Protein AF-A0A0C3PH09-F1 (afdb_monomer)

Solvent-accessible surface area (backbone atoms only — not comparable to full-atom values): 4552 Å² total; per-residue (Å²): 135,86,81,86,79,78,89,82,82,84,84,81,83,79,69,82,83,52,95,49,99,86,55,78,69,90,56,74,44,48,39,85,59,10,48,26,37,91,34,89,88,62,81,49,50,27,45,62,50,91,97,51,93,52,22,41,84,39,84,74,79,83,74,88,129

Mean predicted aligned error: 11.38 Å

Secondary structure (DSSP, 8-state):
---------------TT---TT----STTBSTTSSBSSSTT-S-B-EEPTT-S-EE--PPPPPP-

Organism: NCBI:txid870435

Sequence (65 aa):
AHTNTRYSSNVYLLFTTADRPGLIYWNGMVGHSGKNGCHMYCGAISRCKTNGKHYYPALLRPRDR

Foldseek 3Di:
DDDPDDDDDDDDDPPQPPPDPVRDDPDPLEDQFHQDDHGVPPPFGFDADVVGPGTHRDDDDDDDD

pLDDT: mean 76.39, std 8.9, range [49.44, 90.19]

Radius of gyration: 18.95 Å; Cα contacts (8 Å, |Δi|>4): 69; chains: 1; bounding box: 41×45×51 Å

Structure (mmCIF, N/CA/C/O backbone):
data_AF-A0A0C3PH09-F1
#
_entry.id   AF-A0A0C3PH09-F1
#
loop_
_atom_site.group_PDB
_atom_site.id
_atom_site.type_symbol
_atom_site.label_atom_id
_atom_site.label_alt_id
_atom_site.label_comp_id
_atom_site.label_asym_id
_atom_site.label_entity_id
_atom_site.label_seq_id
_atom_site.pdbx_PDB_ins_code
_atom_site.Cartn_x
_atom_site.Cartn_y
_atom_site.Cartn_z
_atom_site.occupancy
_atom_site.B_iso_or_equiv
_atom_site.auth_seq_id
_atom_site.auth_comp_id
_atom_site.auth_asym_id
_atom_site.auth_atom_id
_atom_site.pdbx_PDB_model_num
ATOM 1 N N . ALA A 1 1 ? -24.584 28.833 24.487 1.00 49.44 1 ALA A N 1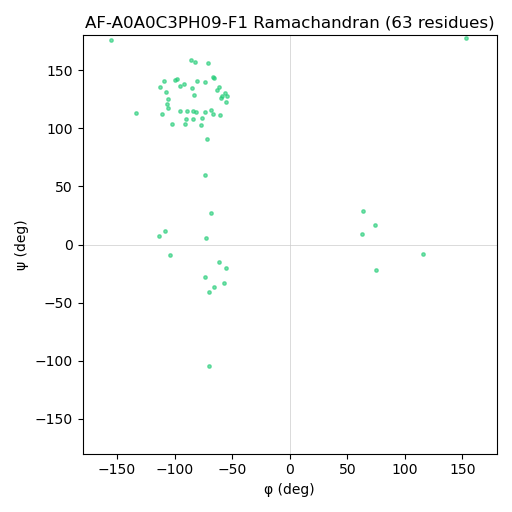
ATOM 2 C CA . ALA A 1 1 ? -23.641 27.847 25.051 1.00 49.44 1 ALA A CA 1
ATOM 3 C C . ALA A 1 1 ? -23.230 26.885 23.939 1.00 49.44 1 ALA A C 1
ATOM 5 O O . ALA A 1 1 ? -24.107 26.269 23.351 1.00 49.44 1 ALA A O 1
ATOM 6 N N . HIS A 1 2 ? -21.945 26.830 23.581 1.00 57.72 2 HIS A N 1
ATOM 7 C CA . HIS A 1 2 ? -21.435 25.977 22.501 1.00 57.72 2 HIS A CA 1
ATOM 8 C C . HIS A 1 2 ? -21.042 24.619 23.097 1.00 57.72 2 HIS A C 1
ATOM 10 O O . HIS A 1 2 ? -20.080 24.534 23.860 1.00 57.72 2 HIS A O 1
ATOM 16 N N . THR A 1 3 ? -21.815 23.571 22.827 1.00 66.94 3 THR A N 1
ATOM 17 C CA . THR A 1 3 ? -21.525 22.222 23.325 1.00 66.94 3 THR A CA 1
ATOM 18 C C . THR A 1 3 ? -20.386 21.613 22.507 1.00 66.94 3 THR A C 1
ATOM 20 O O . THR A 1 3 ? -20.536 21.288 21.333 1.00 66.94 3 THR A O 1
ATOM 23 N N . ASN A 1 4 ? -19.210 21.477 23.127 1.00 71.31 4 ASN A N 1
ATOM 24 C CA . ASN A 1 4 ? -18.055 20.804 22.536 1.00 71.31 4 ASN A CA 1
ATOM 25 C C . ASN A 1 4 ? -18.328 19.291 22.509 1.00 71.31 4 ASN A C 1
ATOM 27 O O . ASN A 1 4 ? -18.081 18.584 23.483 1.00 71.31 4 ASN A O 1
ATOM 31 N N . THR A 1 5 ? -18.905 18.799 21.417 1.00 72.81 5 THR A N 1
ATOM 32 C CA . THR A 1 5 ? -19.111 17.365 21.206 1.00 72.81 5 THR A CA 1
ATOM 33 C C . THR A 1 5 ? -17.827 16.765 20.637 1.00 72.81 5 THR A C 1
ATOM 35 O O . THR A 1 5 ? -17.438 17.023 19.501 1.00 72.81 5 THR A O 1
ATOM 38 N N . ARG A 1 6 ? -17.116 15.983 21.456 1.00 78.50 6 ARG A N 1
ATOM 39 C CA . ARG A 1 6 ? -15.931 15.232 21.022 1.00 78.50 6 ARG A CA 1
ATOM 40 C C . ARG A 1 6 ? -16.367 13.863 20.517 1.00 78.50 6 ARG A C 1
ATOM 42 O O . ARG A 1 6 ? -16.855 13.048 21.293 1.00 78.50 6 ARG A O 1
ATOM 49 N N . TYR A 1 7 ? -16.166 13.606 19.228 1.00 79.44 7 TYR A N 1
ATOM 50 C CA . TYR A 1 7 ? -16.31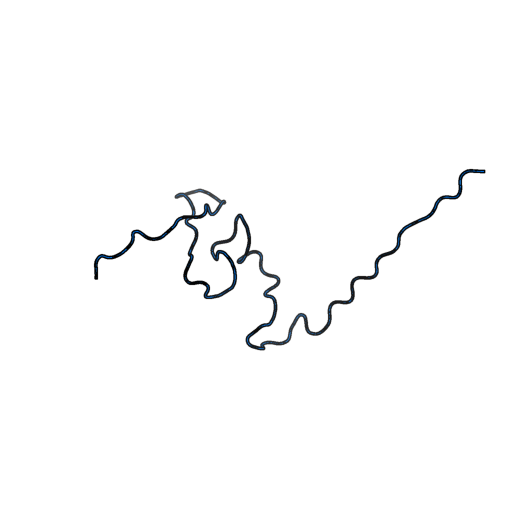0 12.267 18.667 1.00 79.44 7 TYR A CA 1
ATOM 51 C C . TYR A 1 7 ? -15.114 11.413 19.107 1.00 79.44 7 TYR A C 1
ATOM 53 O O . TYR A 1 7 ? -13.974 11.698 18.740 1.00 79.44 7 TYR A O 1
ATOM 61 N N . SER A 1 8 ? -15.364 10.392 19.926 1.00 77.62 8 SER A N 1
ATOM 62 C CA . SER A 1 8 ? -14.351 9.421 20.341 1.00 77.62 8 SER A CA 1
ATOM 63 C C . SER A 1 8 ? -14.599 8.111 19.600 1.00 77.62 8 SER A C 1
ATOM 65 O O . SER A 1 8 ? -15.655 7.502 19.749 1.00 77.62 8 SER A O 1
ATOM 67 N N . SER A 1 9 ? -13.636 7.699 18.773 1.00 81.00 9 SER A N 1
ATOM 68 C CA . SER A 1 9 ? -13.642 6.391 18.116 1.00 81.00 9 SER A CA 1
ATOM 69 C C . SER A 1 9 ? -12.521 5.543 18.705 1.00 81.00 9 SER A C 1
ATOM 71 O O . SER A 1 9 ? -11.342 5.843 18.539 1.00 81.00 9 SER A O 1
ATOM 73 N N . ASN A 1 10 ? -12.898 4.493 19.431 1.00 80.25 10 ASN A N 1
ATOM 74 C CA . ASN A 1 10 ? -11.950 3.525 19.967 1.00 80.25 10 ASN A CA 1
ATOM 75 C C . ASN A 1 10 ? -11.783 2.411 18.933 1.00 80.25 10 ASN A C 1
ATOM 77 O O . ASN A 1 10 ? -12.673 1.580 18.756 1.00 80.25 10 ASN A O 1
ATOM 81 N N . VAL A 1 11 ? -10.666 2.425 18.208 1.00 79.00 11 VAL A N 1
ATOM 82 C CA . VAL A 1 11 ? -10.342 1.367 17.245 1.00 79.00 11 VAL A CA 1
ATOM 83 C C . VAL A 1 11 ? -9.739 0.193 18.015 1.00 79.00 11 VAL A C 1
ATOM 85 O O . VAL A 1 11 ? -8.658 0.312 18.585 1.00 79.00 11 VAL A O 1
ATOM 88 N N . TYR A 1 12 ? -10.438 -0.942 18.038 1.00 79.00 12 TYR A N 1
ATOM 89 C CA . TYR A 1 12 ? -9.958 -2.172 18.668 1.00 79.00 12 TYR A CA 1
ATOM 90 C C . TYR A 1 12 ? -9.295 -3.064 17.618 1.00 79.00 12 TYR A C 1
ATOM 92 O O . TYR A 1 12 ? -9.952 -3.538 16.693 1.00 79.0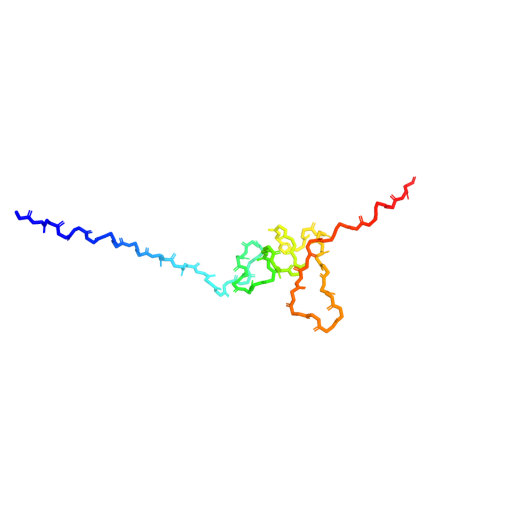0 12 TYR A O 1
ATOM 100 N N . LEU A 1 13 ? -7.989 -3.291 17.758 1.00 72.69 13 LEU A N 1
ATOM 101 C CA . LEU A 1 13 ? -7.222 -4.153 16.864 1.00 72.69 13 LEU A CA 1
ATOM 102 C C . LEU A 1 13 ? -6.993 -5.505 17.551 1.00 72.69 13 LEU A C 1
ATOM 104 O O . LEU A 1 13 ? -6.155 -5.624 18.442 1.00 72.69 13 LEU A O 1
ATOM 108 N N . LEU A 1 14 ? -7.743 -6.525 17.140 1.00 74.38 14 LEU A N 1
ATOM 109 C CA . LEU A 1 14 ? -7.608 -7.897 17.634 1.00 74.38 14 LEU A CA 1
ATOM 110 C C . LEU A 1 14 ? -6.755 -8.718 16.654 1.00 74.38 14 LEU A C 1
ATOM 112 O O . LEU A 1 14 ? -6.881 -8.557 15.443 1.00 74.38 14 LEU A O 1
ATOM 116 N N . PHE A 1 15 ? -5.909 -9.612 17.177 1.00 69.25 15 PHE A N 1
ATOM 117 C CA . PHE A 1 15 ? -5.066 -10.536 16.397 1.00 69.25 15 PHE A CA 1
ATOM 118 C C . PHE A 1 15 ? -4.005 -9.888 15.493 1.00 69.25 15 PHE A C 1
ATOM 120 O O . PHE A 1 15 ? -3.606 -10.486 14.499 1.00 69.25 15 PHE A O 1
ATOM 127 N N . THR A 1 16 ? -3.489 -8.706 15.843 1.00 66.25 16 THR A N 1
ATOM 128 C CA . THR A 1 16 ? -2.466 -7.985 15.053 1.00 66.25 16 THR A CA 1
ATOM 129 C C . THR A 1 16 ? -1.190 -8.785 14.767 1.00 66.25 16 THR A C 1
ATOM 131 O O . THR A 1 16 ? -0.472 -8.450 13.828 1.00 66.25 16 THR A O 1
ATOM 134 N N . THR A 1 17 ? -0.923 -9.835 15.546 1.00 66.31 17 THR A N 1
ATOM 135 C CA . THR A 1 17 ? 0.259 -10.703 15.454 1.00 66.31 17 THR A CA 1
ATOM 136 C C . THR A 1 17 ? -0.051 -12.146 15.036 1.00 66.31 17 THR A C 1
ATOM 138 O O . THR A 1 17 ? 0.830 -12.996 15.106 1.00 66.31 17 THR A O 1
ATOM 141 N N . ALA A 1 18 ? -1.286 -12.476 14.644 1.00 70.38 18 ALA A N 1
ATOM 142 C CA . ALA A 1 18 ? -1.644 -13.855 14.307 1.00 70.38 18 ALA A CA 1
ATOM 143 C C . ALA A 1 18 ? -1.275 -14.218 12.854 1.00 70.38 18 ALA A C 1
ATOM 145 O O . ALA A 1 18 ? -1.908 -13.726 11.928 1.00 70.38 18 ALA A O 1
ATOM 146 N N . ASP A 1 19 ? -0.342 -15.149 12.633 1.00 68.56 19 ASP A N 1
ATOM 147 C CA . ASP A 1 19 ? 0.108 -15.594 11.297 1.00 68.56 19 ASP A CA 1
ATOM 148 C C . ASP A 1 19 ? -0.909 -16.489 10.548 1.00 68.56 19 ASP A C 1
ATOM 150 O O . ASP A 1 19 ? -0.638 -17.641 10.203 1.00 68.56 19 ASP A O 1
ATOM 154 N N . ARG A 1 20 ? -2.119 -15.980 10.291 1.00 65.44 20 ARG A N 1
ATOM 155 C CA . ARG A 1 20 ? -3.139 -16.675 9.486 1.00 65.44 20 ARG A CA 1
ATOM 156 C C . ARG A 1 20 ? -3.168 -16.150 8.044 1.00 65.44 20 ARG A C 1
ATOM 158 O O . ARG A 1 20 ? -3.071 -14.939 7.844 1.00 65.44 20 ARG A O 1
ATOM 165 N N . PRO A 1 21 ? -3.368 -17.014 7.029 1.00 58.69 21 PRO A N 1
ATOM 166 C CA . PRO A 1 21 ? -3.636 -16.567 5.664 1.00 58.69 21 PRO A CA 1
ATOM 167 C C . PRO A 1 21 ? -4.930 -15.739 5.654 1.00 58.69 21 PRO A C 1
ATOM 169 O O . PRO A 1 21 ? -6.007 -16.254 5.940 1.00 58.69 21 PRO A O 1
ATOM 172 N N . GLY A 1 22 ? -4.797 -14.433 5.406 1.00 63.19 22 GLY A N 1
ATOM 173 C CA . GLY A 1 22 ? -5.872 -13.441 5.549 1.00 63.19 22 GLY A CA 1
ATOM 174 C C . GLY A 1 22 ? -5.617 -12.377 6.624 1.00 63.19 22 GLY A C 1
ATOM 175 O O . GLY A 1 22 ? -6.369 -11.405 6.690 1.00 63.19 22 GLY A O 1
ATOM 176 N N . LEU A 1 23 ? -4.558 -12.510 7.435 1.00 68.62 23 LEU A N 1
ATOM 177 C CA . LEU A 1 23 ? -4.133 -11.446 8.340 1.00 68.62 23 LEU A CA 1
ATOM 178 C C . LEU A 1 23 ? -3.696 -10.214 7.534 1.00 68.62 23 LEU A C 1
ATOM 180 O O . LEU A 1 23 ? -2.917 -10.307 6.582 1.00 68.62 23 LEU A O 1
ATOM 184 N N . ILE A 1 24 ? -4.179 -9.045 7.957 1.00 64.94 24 ILE A N 1
ATOM 185 C CA . ILE A 1 24 ? -3.711 -7.762 7.444 1.00 64.94 24 ILE A CA 1
ATOM 186 C C . ILE A 1 24 ? -2.260 -7.582 7.885 1.00 64.94 24 ILE A C 1
ATOM 188 O O . ILE A 1 24 ? -1.966 -7.408 9.067 1.00 64.94 24 ILE A O 1
ATOM 192 N N . TYR A 1 25 ? -1.345 -7.604 6.921 1.00 68.81 25 TYR A N 1
ATOM 193 C CA . TYR A 1 25 ? 0.022 -7.184 7.171 1.00 68.81 25 TYR A CA 1
ATOM 194 C C . TYR A 1 25 ? 0.035 -5.677 7.429 1.00 68.81 25 TYR A C 1
ATOM 196 O O . TYR A 1 25 ? -0.248 -4.883 6.538 1.00 68.81 25 TYR A O 1
ATOM 204 N N . TRP A 1 26 ? 0.422 -5.282 8.641 1.00 67.12 26 TRP A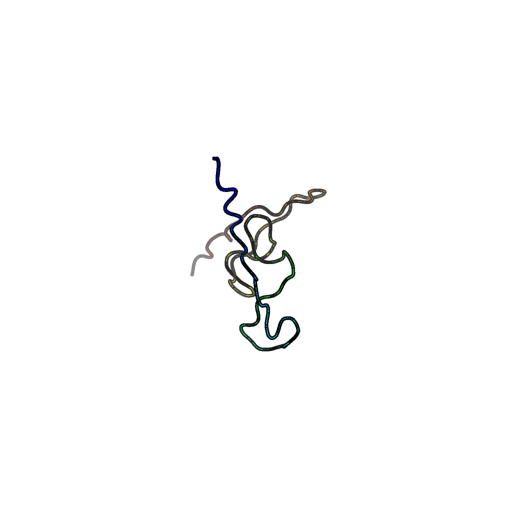 N 1
ATOM 205 C CA . TRP A 1 26 ? 0.616 -3.878 9.029 1.00 67.12 26 TRP A CA 1
ATOM 206 C C . TRP A 1 26 ? 1.868 -3.241 8.416 1.00 67.12 26 TRP A C 1
ATOM 208 O O . TRP A 1 26 ? 2.228 -2.112 8.741 1.00 67.12 26 TRP A O 1
ATOM 218 N N . ASN A 1 27 ? 2.561 -3.961 7.536 1.00 67.31 27 ASN A N 1
ATOM 219 C CA . ASN A 1 27 ? 3.646 -3.391 6.764 1.00 67.31 27 ASN A CA 1
ATOM 220 C C . ASN A 1 27 ? 3.050 -2.614 5.577 1.00 67.31 27 ASN A C 1
ATOM 222 O O . ASN A 1 27 ? 2.085 -3.037 4.947 1.00 67.31 27 ASN A O 1
ATOM 226 N N . GLY A 1 28 ? 3.625 -1.457 5.244 1.00 67.75 28 GLY A N 1
ATOM 227 C CA . GLY A 1 28 ? 3.192 -0.631 4.106 1.00 67.75 28 GLY A CA 1
ATOM 228 C C . GLY A 1 28 ? 3.477 -1.261 2.735 1.00 67.75 28 GLY A C 1
ATOM 229 O O . GLY A 1 28 ? 3.712 -0.549 1.762 1.00 67.75 28 GLY A O 1
ATOM 230 N N . MET A 1 29 ? 3.544 -2.593 2.652 1.00 73.12 29 MET A N 1
ATOM 231 C CA . MET A 1 29 ? 3.842 -3.316 1.419 1.00 73.12 29 MET A CA 1
ATOM 232 C C . MET A 1 29 ? 2.661 -3.307 0.455 1.00 73.12 29 MET A C 1
ATOM 234 O O . MET A 1 29 ? 2.896 -3.378 -0.750 1.00 73.12 29 MET A O 1
ATOM 238 N N . VAL A 1 30 ? 1.434 -3.215 0.975 1.00 73.25 30 VAL A N 1
ATOM 239 C CA . VAL A 1 30 ? 0.191 -3.098 0.206 1.00 73.25 30 VAL A CA 1
ATOM 240 C C . VAL A 1 30 ? -0.311 -1.664 0.314 1.00 73.25 30 VAL A C 1
ATOM 242 O O . VAL A 1 30 ? -0.478 -1.138 1.413 1.00 73.25 30 VAL A O 1
ATOM 245 N N . GLY A 1 31 ? -0.536 -1.017 -0.824 1.00 74.25 31 GLY A N 1
ATOM 246 C CA . GLY A 1 31 ? -1.026 0.357 -0.863 1.00 74.25 31 GLY A CA 1
ATOM 247 C C . GLY A 1 31 ? -0.601 1.087 -2.127 1.00 74.25 31 GLY A C 1
ATOM 248 O O . GLY A 1 31 ? 0.140 0.559 -2.951 1.00 74.25 31 GLY A O 1
ATOM 249 N N . HIS A 1 32 ? -1.044 2.336 -2.266 1.00 74.56 32 HIS A N 1
ATOM 250 C CA . HIS A 1 32 ? -0.811 3.134 -3.475 1.00 74.56 32 HIS A CA 1
ATOM 251 C C . HIS A 1 32 ? 0.681 3.300 -3.827 1.00 74.56 32 HIS A C 1
ATOM 253 O O . HIS A 1 32 ? 1.043 3.310 -4.999 1.00 74.56 32 HIS A O 1
ATOM 259 N N . SER A 1 33 ? 1.536 3.361 -2.800 1.00 81.06 33 SER A N 1
ATOM 260 C CA . SER A 1 33 ? 3.001 3.451 -2.917 1.00 81.06 33 SER A CA 1
ATOM 261 C C . SER A 1 33 ? 3.714 2.158 -2.501 1.00 81.06 33 SER A C 1
ATOM 263 O O . SER A 1 33 ? 4.926 2.163 -2.279 1.00 81.06 33 SER A O 1
ATOM 265 N N . GLY A 1 34 ? 2.964 1.068 -2.325 1.00 83.94 34 GLY A N 1
ATOM 266 C CA . GLY A 1 34 ? 3.482 -0.237 -1.935 1.00 83.94 34 GLY A CA 1
ATOM 267 C C . GLY A 1 34 ? 4.038 -1.008 -3.130 1.00 83.94 34 GLY A C 1
ATOM 268 O O . GLY A 1 34 ? 3.667 -0.779 -4.284 1.00 83.94 34 GLY A O 1
ATOM 269 N N . LYS A 1 35 ? 4.933 -1.961 -2.853 1.00 85.62 35 LYS A N 1
ATOM 270 C CA . LYS A 1 35 ? 5.427 -2.905 -3.867 1.00 85.62 35 LYS A CA 1
ATOM 271 C C . LYS A 1 35 ? 4.307 -3.823 -4.364 1.00 85.62 35 LYS A C 1
ATOM 273 O O . LYS A 1 35 ? 4.282 -4.176 -5.540 1.00 85.62 35 LYS A O 1
ATOM 278 N N . ASN A 1 36 ? 3.408 -4.221 -3.471 1.00 84.88 36 ASN A N 1
ATOM 279 C CA . ASN A 1 36 ? 2.277 -5.078 -3.788 1.00 84.88 36 ASN A CA 1
ATOM 280 C C . ASN A 1 36 ? 1.056 -4.195 -4.044 1.00 84.88 36 ASN A C 1
ATOM 282 O O . ASN A 1 36 ? 0.823 -3.242 -3.303 1.00 84.88 36 ASN A O 1
ATOM 286 N N . GLY A 1 37 ? 0.295 -4.513 -5.092 1.00 78.75 37 GLY A N 1
ATOM 287 C CA . GLY A 1 37 ? -0.898 -3.758 -5.466 1.00 78.75 37 GLY A CA 1
ATOM 288 C C . GLY A 1 37 ? -2.047 -3.929 -4.470 1.00 78.75 37 GLY A C 1
ATOM 289 O O . GLY A 1 37 ? -2.056 -3.331 -3.401 1.00 78.75 37 GLY A O 1
ATOM 290 N N . CYS A 1 38 ? -3.050 -4.723 -4.848 1.00 77.19 38 CYS A N 1
ATOM 291 C CA . CYS A 1 38 ? -4.319 -4.809 -4.123 1.00 77.19 38 CYS A CA 1
ATOM 292 C C . CYS A 1 38 ? -4.214 -5.505 -2.754 1.00 77.19 38 CYS A C 1
ATOM 294 O O . CYS A 1 38 ? -4.821 -5.078 -1.777 1.00 77.19 38 CYS A O 1
ATOM 296 N N . HIS A 1 39 ? -3.432 -6.580 -2.693 1.00 76.50 39 HIS A N 1
ATOM 297 C CA . HIS A 1 39 ? -3.140 -7.349 -1.490 1.00 76.50 39 HIS A CA 1
ATOM 298 C C . HIS A 1 39 ? -1.803 -8.083 -1.651 1.00 76.50 39 HIS A C 1
ATOM 300 O O . HIS A 1 39 ? -1.185 -8.090 -2.724 1.00 76.50 39 HIS A O 1
ATOM 306 N N . MET A 1 40 ? -1.377 -8.756 -0.588 1.00 77.31 40 MET A N 1
ATOM 307 C CA . MET A 1 40 ? -0.277 -9.715 -0.629 1.00 77.31 40 MET A CA 1
ATOM 308 C C . MET A 1 40 ? -0.603 -10.848 -1.604 1.00 77.31 40 MET A C 1
ATOM 310 O O . MET A 1 40 ? -1.649 -11.468 -1.476 1.00 77.31 40 MET A O 1
ATOM 314 N N . TYR A 1 41 ? 0.288 -11.116 -2.563 1.00 76.94 41 TYR A N 1
ATOM 315 C CA . TYR A 1 41 ? 0.133 -12.164 -3.590 1.00 76.94 41 TYR A CA 1
ATOM 316 C C . TYR A 1 41 ? -0.882 -11.880 -4.717 1.00 76.94 41 TYR A C 1
ATOM 318 O O . TYR A 1 41 ? -1.194 -12.777 -5.491 1.00 76.94 41 TYR A O 1
ATOM 326 N N . CYS A 1 42 ? -1.294 -10.618 -4.908 1.00 79.31 42 CYS A N 1
ATOM 327 C CA . CYS A 1 42 ? -2.209 -10.184 -5.986 1.00 79.31 42 CYS A CA 1
ATOM 328 C C . CYS A 1 42 ? -1.640 -10.437 -7.401 1.00 79.31 42 CYS A C 1
ATOM 330 O O . CYS A 1 42 ? -2.339 -10.302 -8.398 1.00 79.31 42 CYS A O 1
ATOM 332 N N . GLY A 1 43 ? -0.335 -10.713 -7.519 1.00 79.75 43 GLY A N 1
ATOM 333 C CA . GLY A 1 43 ? 0.386 -10.822 -8.793 1.00 79.75 43 GLY A CA 1
ATOM 334 C C . GLY A 1 43 ? 0.676 -9.472 -9.466 1.00 79.75 43 GLY A C 1
ATOM 335 O O . GLY A 1 43 ? 1.632 -9.360 -10.230 1.00 79.75 43 GLY A O 1
ATOM 336 N N . ALA A 1 44 ? -0.082 -8.423 -9.133 1.00 84.25 44 ALA A N 1
ATOM 337 C CA . ALA A 1 44 ? 0.190 -7.046 -9.536 1.00 84.25 44 ALA A CA 1
ATOM 338 C C . ALA A 1 44 ? 1.320 -6.436 -8.684 1.00 84.25 44 ALA A C 1
ATOM 340 O O . ALA A 1 44 ? 1.105 -6.058 -7.528 1.00 84.25 44 ALA A O 1
ATOM 341 N N . ILE A 1 45 ? 2.525 -6.356 -9.261 1.00 85.88 45 ILE A N 1
ATOM 342 C CA . ILE A 1 45 ? 3.732 -5.842 -8.599 1.00 85.88 45 ILE A CA 1
ATOM 343 C C . ILE A 1 45 ? 4.102 -4.459 -9.147 1.00 85.88 45 ILE A C 1
ATOM 345 O O . ILE A 1 45 ? 4.402 -4.302 -10.329 1.00 85.88 45 ILE A O 1
ATOM 349 N N . SER A 1 46 ? 4.140 -3.470 -8.259 1.00 87.50 46 SER A N 1
ATOM 350 C CA . SER A 1 46 ? 4.604 -2.108 -8.527 1.00 87.50 46 SER A CA 1
ATOM 351 C C . SER A 1 46 ? 6.122 -2.055 -8.726 1.00 87.50 46 SER A C 1
ATOM 353 O O . SER A 1 46 ? 6.873 -2.882 -8.200 1.00 87.50 46 SER A O 1
ATOM 355 N N . ARG A 1 47 ? 6.614 -1.037 -9.440 1.00 87.94 47 ARG A N 1
ATOM 356 C CA . ARG A 1 47 ? 8.054 -0.832 -9.672 1.00 87.94 47 ARG A CA 1
ATOM 357 C C . ARG A 1 47 ? 8.572 0.414 -8.974 1.00 87.94 47 ARG A C 1
ATOM 359 O O . ARG A 1 47 ? 7.967 1.476 -9.061 1.00 87.94 47 ARG A O 1
ATOM 366 N N . CYS A 1 48 ? 9.726 0.287 -8.325 1.00 89.31 48 CYS A N 1
ATOM 367 C CA . CYS A 1 48 ? 10.474 1.428 -7.811 1.00 89.31 48 CYS A CA 1
ATOM 368 C C . CYS A 1 48 ? 11.478 1.905 -8.865 1.00 89.31 48 CYS A C 1
ATOM 370 O O . CYS A 1 48 ? 12.130 1.090 -9.521 1.00 89.31 48 CYS A O 1
ATOM 372 N N . LYS A 1 49 ? 11.608 3.224 -9.027 1.00 88.62 49 LYS A N 1
ATOM 373 C CA . LYS A 1 49 ? 12.655 3.819 -9.868 1.00 88.62 49 LYS A CA 1
ATOM 374 C C . LYS A 1 49 ? 14.026 3.553 -9.239 1.00 88.62 49 LYS A C 1
ATOM 376 O O . LYS A 1 49 ? 14.158 3.611 -8.020 1.00 88.62 49 LYS A O 1
ATOM 381 N N . THR A 1 50 ? 15.058 3.326 -10.050 1.00 90.19 50 THR A N 1
ATOM 382 C CA . THR A 1 50 ? 16.445 3.230 -9.565 1.00 90.19 50 THR A CA 1
ATOM 383 C C . THR A 1 50 ? 16.809 4.486 -8.767 1.00 90.19 50 THR A C 1
ATOM 385 O O . THR A 1 50 ? 16.594 5.600 -9.247 1.00 90.19 50 THR A O 1
ATOM 388 N N . ASN A 1 51 ? 17.313 4.309 -7.541 1.00 89.62 51 ASN A N 1
ATOM 389 C CA . ASN A 1 51 ? 17.572 5.368 -6.547 1.00 89.62 51 ASN A CA 1
ATOM 390 C C . ASN A 1 51 ? 16.329 6.143 -6.058 1.00 89.62 51 ASN A C 1
ATOM 392 O O . ASN A 1 51 ? 16.452 7.141 -5.350 1.00 89.62 51 ASN A O 1
ATOM 396 N N . GLY A 1 52 ? 15.126 5.696 -6.415 1.00 85.62 52 GLY A N 1
ATOM 397 C CA . GLY A 1 52 ? 13.867 6.211 -5.896 1.00 85.62 52 GLY A CA 1
ATOM 398 C C . GLY A 1 52 ? 13.463 5.527 -4.589 1.00 85.62 52 GLY A C 1
ATOM 399 O O . GLY A 1 52 ? 13.895 4.420 -4.281 1.00 85.62 52 GLY A O 1
ATOM 400 N N . LYS A 1 53 ? 12.597 6.194 -3.822 1.00 85.56 53 LYS A N 1
ATOM 401 C CA . LYS A 1 53 ? 11.974 5.637 -2.606 1.00 85.56 53 LYS A CA 1
ATOM 402 C C . LYS A 1 53 ? 10.511 5.229 -2.810 1.00 85.56 53 LYS A C 1
ATOM 404 O O . LYS A 1 53 ? 9.921 4.614 -1.932 1.00 85.56 53 LYS A O 1
ATOM 409 N N . HIS A 1 54 ? 9.933 5.583 -3.957 1.00 86.19 54 HIS A N 1
ATOM 410 C CA . HIS A 1 54 ? 8.519 5.392 -4.258 1.00 86.19 54 HIS A CA 1
ATOM 411 C C . HIS A 1 54 ? 8.315 4.277 -5.277 1.00 86.19 54 HIS A C 1
ATOM 413 O O . HIS A 1 54 ? 8.942 4.275 -6.342 1.00 86.19 54 HIS A O 1
ATOM 419 N N . TYR A 1 55 ? 7.399 3.367 -4.952 1.00 88.19 55 TYR A N 1
ATOM 420 C CA . TYR A 1 55 ? 6.865 2.411 -5.908 1.00 88.19 55 TYR A CA 1
ATOM 421 C C . TYR A 1 55 ? 5.720 3.054 -6.679 1.00 88.19 55 TYR A C 1
ATOM 423 O O . TYR A 1 55 ? 4.839 3.676 -6.092 1.00 88.19 55 TYR A O 1
ATOM 431 N N . TYR A 1 56 ? 5.741 2.869 -7.991 1.00 86.12 56 TYR A N 1
ATOM 432 C CA . TYR A 1 56 ? 4.676 3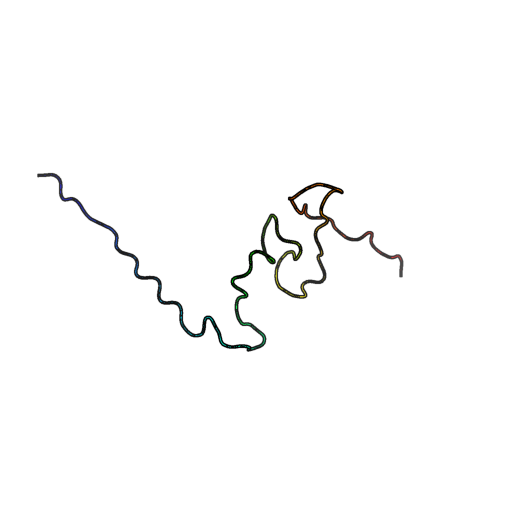.277 -8.889 1.00 86.12 56 TYR A CA 1
ATOM 433 C C . TYR A 1 56 ? 3.948 2.036 -9.407 1.00 86.12 56 TYR A C 1
ATOM 435 O O . TYR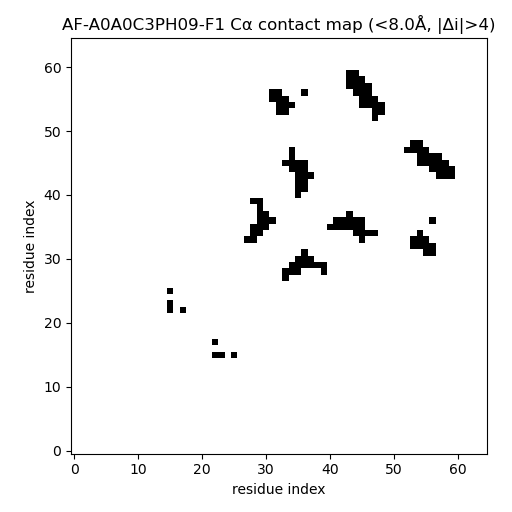 A 1 56 ? 4.616 1.03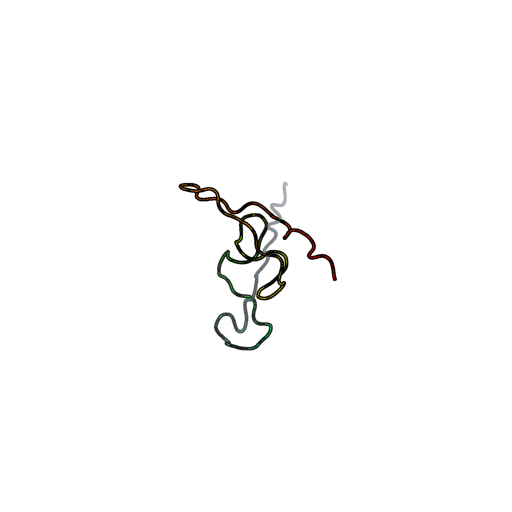8 -9.724 1.00 86.12 56 TYR A O 1
ATOM 443 N N . PR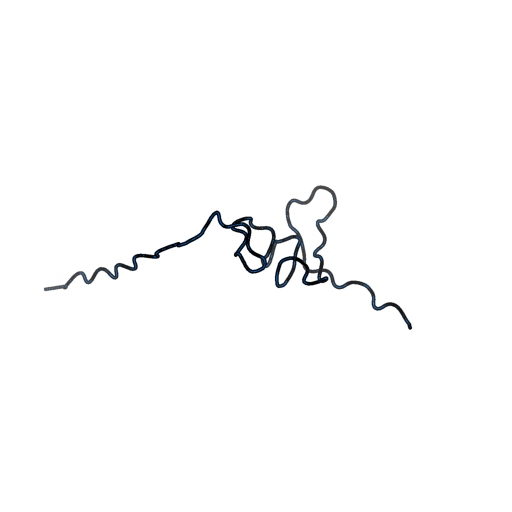O A 1 57 ? 2.611 2.081 -9.538 1.00 85.69 57 PRO A N 1
ATOM 444 C CA . PRO A 1 57 ? 1.855 1.005 -10.157 1.00 85.69 57 PRO A CA 1
ATOM 445 C C . PRO A 1 57 ? 2.401 0.733 -11.559 1.00 85.69 57 PRO A C 1
ATOM 447 O O . PRO A 1 57 ? 2.475 1.628 -12.400 1.00 85.69 57 PRO A O 1
ATOM 450 N N . ALA A 1 58 ? 2.812 -0.505 -11.806 1.00 85.56 58 ALA A N 1
ATOM 451 C CA . ALA A 1 58 ? 3.320 -0.930 -13.098 1.00 85.56 58 ALA A CA 1
ATOM 452 C C . ALA A 1 58 ? 2.647 -2.249 -13.461 1.00 85.56 58 ALA A C 1
ATOM 454 O O . ALA A 1 58 ? 2.863 -3.264 -12.806 1.00 85.56 58 ALA A O 1
ATOM 455 N N . LEU A 1 59 ? 1.824 -2.236 -14.506 1.00 81.38 59 LEU A N 1
ATOM 456 C CA . LEU A 1 59 ? 1.265 -3.472 -15.035 1.00 81.38 59 LEU A CA 1
ATOM 457 C C . LEU A 1 59 ? 2.353 -4.235 -15.793 1.00 81.38 59 LEU A C 1
ATOM 459 O O . LEU A 1 59 ? 3.185 -3.649 -16.494 1.00 81.38 59 LEU A O 1
ATOM 463 N N . LEU A 1 60 ? 2.359 -5.557 -15.625 1.00 76.50 60 LEU A N 1
ATOM 464 C CA . LEU A 1 60 ? 3.222 -6.430 -16.408 1.00 76.50 60 LEU A CA 1
ATOM 465 C C . LEU A 1 60 ? 2.776 -6.381 -17.869 1.00 76.50 60 LEU A C 1
ATOM 467 O O . LEU A 1 60 ? 1.583 -6.302 -18.161 1.00 76.50 60 LEU A O 1
ATOM 471 N N . ARG A 1 61 ? 3.744 -6.439 -18.791 1.00 78.88 61 ARG A N 1
ATOM 472 C CA . ARG A 1 61 ? 3.432 -6.579 -20.214 1.00 78.88 61 ARG A CA 1
ATOM 473 C C . ARG A 1 61 ? 2.625 -7.874 -20.383 1.00 78.88 61 ARG A C 1
ATOM 475 O O . ARG A 1 61 ? 3.098 -8.908 -19.899 1.00 78.88 61 ARG A O 1
ATOM 482 N N . PRO A 1 62 ? 1.450 -7.838 -21.034 1.00 78.38 62 PRO A N 1
ATOM 483 C CA . PRO A 1 62 ? 0.723 -9.059 -21.339 1.00 78.38 62 PRO A CA 1
ATOM 484 C C . PRO A 1 62 ? 1.647 -9.979 -22.141 1.00 78.38 62 PRO A C 1
ATOM 486 O O . PRO A 1 62 ? 2.320 -9.538 -23.075 1.00 78.38 62 PRO A O 1
ATOM 489 N N . ARG A 1 63 ? 1.750 -11.237 -21.712 1.00 80.06 63 ARG A N 1
ATOM 490 C CA . ARG A 1 63 ? 2.415 -12.273 -22.502 1.00 80.06 63 ARG A CA 1
ATOM 491 C C . ARG A 1 63 ? 1.393 -12.787 -23.507 1.00 80.06 63 ARG A C 1
ATOM 493 O O . ARG A 1 63 ? 0.285 -13.118 -23.093 1.00 80.06 63 ARG A O 1
ATOM 500 N N . ASP A 1 64 ? 1.768 -12.822 -24.782 1.00 76.12 64 ASP A N 1
ATOM 501 C CA . ASP A 1 64 ? 0.988 -13.549 -25.784 1.00 76.12 64 ASP A CA 1
ATOM 502 C C . ASP A 1 64 ? 0.971 -15.030 -25.397 1.00 76.12 64 ASP A C 1
ATOM 504 O O . ASP A 1 64 ? 1.996 -15.568 -24.957 1.00 76.12 64 ASP A O 1
ATOM 508 N N . ARG A 1 65 ? -0.209 -15.639 -25.482 1.00 58.75 65 ARG A N 1
ATOM 509 C CA . ARG A 1 65 ? -0.426 -17.062 -25.219 1.00 58.75 65 ARG A CA 1
ATOM 510 C C . ARG A 1 65 ? -0.424 -17.834 -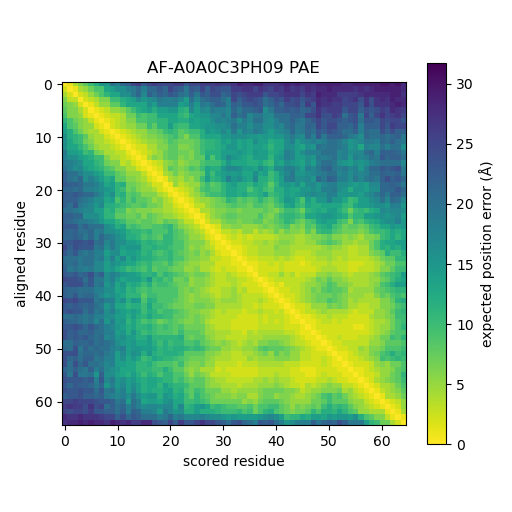26.526 1.00 58.75 65 ARG A C 1
ATOM 512 O O . ARG A 1 65 ? -1.067 -17.344 -27.475 1.00 58.75 65 ARG A O 1
#